Protein AF-A0A328T868-F1 (afdb_monomer_lite)

Foldseek 3Di:
DPPVVVVVVVVVVVVVVVPPDDDPPDPPPPPDDDDDDQKDKDWQFQPDPPRDPVQVVSVVVVQVVVVVVQWDWDDKDFDDDPNHTGTIITMTGHD

Structure (mmCIF, N/CA/C/O backbone):
data_AF-A0A328T868-F1
#
_entry.id   AF-A0A328T868-F1
#
loop_
_atom_site.group_PDB
_atom_site.id
_atom_site.type_symbol
_atom_site.label_atom_id
_atom_site.label_alt_id
_atom_site.label_comp_id
_atom_site.label_asym_id
_atom_site.label_entity_id
_atom_site.label_seq_id
_atom_site.pdbx_PDB_ins_code
_atom_site.Cartn_x
_atom_site.Cartn_y
_atom_site.Cartn_z
_atom_site.occupancy
_atom_site.B_iso_or_equiv
_atom_site.auth_seq_id
_atom_site.auth_comp_id
_atom_site.aut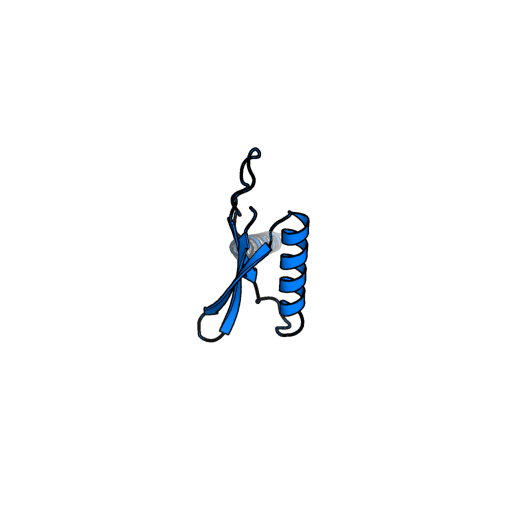h_asym_id
_atom_site.auth_atom_id
_atom_site.pdbx_PDB_model_num
ATOM 1 N N . MET A 1 1 ? 15.315 53.257 -25.921 1.00 50.09 1 MET A N 1
ATOM 2 C CA . MET A 1 1 ? 14.702 52.598 -24.738 1.00 50.09 1 MET A CA 1
ATOM 3 C C . MET A 1 1 ? 13.480 51.713 -25.067 1.00 50.09 1 MET A C 1
ATOM 5 O O . MET A 1 1 ? 12.754 51.358 -24.152 1.00 50.09 1 MET A O 1
ATOM 9 N N . LYS A 1 2 ? 13.254 51.286 -26.327 1.00 54.59 2 LYS A N 1
ATOM 10 C CA . LYS A 1 2 ? 12.076 50.476 -26.728 1.00 54.59 2 LYS A CA 1
ATOM 11 C C . LYS A 1 2 ? 12.335 48.954 -26.832 1.00 54.59 2 LYS A C 1
ATOM 13 O O . LYS A 1 2 ? 11.393 48.176 -26.776 1.00 54.59 2 LYS A O 1
ATOM 18 N N . SER A 1 3 ? 13.595 48.508 -26.907 1.00 58.41 3 SER A N 1
ATOM 19 C CA . SER A 1 3 ? 13.949 47.081 -27.070 1.00 58.41 3 SER A CA 1
ATOM 20 C C . SER A 1 3 ? 13.974 46.275 -25.763 1.00 58.41 3 SER A C 1
ATOM 22 O O . SER A 1 3 ? 13.636 45.097 -25.760 1.00 58.41 3 SER A O 1
ATOM 24 N N . ARG A 1 4 ? 14.309 46.905 -24.629 1.00 54.75 4 ARG A N 1
ATOM 25 C CA . ARG A 1 4 ? 14.354 46.236 -23.312 1.00 54.75 4 ARG A CA 1
ATOM 26 C C . ARG A 1 4 ? 12.965 45.922 -22.744 1.00 54.75 4 ARG A C 1
ATOM 28 O O . ARG A 1 4 ? 12.817 44.954 -22.009 1.00 54.75 4 ARG A O 1
ATOM 35 N N . LEU A 1 5 ? 11.951 46.698 -23.139 1.00 53.62 5 LEU A N 1
ATOM 36 C CA . LEU A 1 5 ? 10.554 46.475 -22.753 1.00 53.62 5 LEU A CA 1
ATOM 37 C C . LEU A 1 5 ? 9.935 45.271 -23.491 1.00 53.62 5 LEU A C 1
ATOM 39 O O . LEU A 1 5 ? 9.076 44.590 -22.945 1.00 53.62 5 LEU A O 1
ATOM 43 N N . SER A 1 6 ? 10.417 44.970 -24.705 1.00 60.66 6 SER A N 1
ATOM 44 C CA . SER A 1 6 ? 9.908 43.864 -25.535 1.00 60.66 6 SER A CA 1
ATOM 45 C C . SER A 1 6 ? 10.448 42.496 -25.100 1.00 60.66 6 SER A C 1
ATOM 47 O O . SER A 1 6 ? 9.727 41.506 -25.144 1.00 60.66 6 SER A O 1
ATOM 49 N N . ILE A 1 7 ? 11.696 42.436 -24.622 1.00 60.41 7 ILE A N 1
ATOM 50 C CA . ILE A 1 7 ? 12.308 41.188 -24.132 1.00 60.41 7 ILE A CA 1
ATOM 51 C C . ILE A 1 7 ? 11.707 40.778 -22.780 1.00 60.41 7 ILE A C 1
ATOM 53 O O . ILE A 1 7 ? 11.408 39.606 -22.573 1.00 60.41 7 ILE A O 1
ATOM 57 N N . ALA A 1 8 ? 11.459 41.739 -21.884 1.00 59.69 8 ALA A N 1
ATOM 58 C CA . ALA A 1 8 ? 10.807 41.470 -20.602 1.00 59.69 8 ALA A CA 1
ATOM 59 C C . ALA A 1 8 ? 9.367 40.952 -20.781 1.00 59.69 8 ALA A C 1
ATOM 61 O O . ALA A 1 8 ? 8.967 40.008 -20.103 1.00 59.69 8 ALA A O 1
ATOM 62 N N . ALA A 1 9 ? 8.617 41.506 -21.741 1.00 60.16 9 ALA A N 1
ATOM 63 C CA . ALA A 1 9 ? 7.274 41.034 -22.080 1.00 60.16 9 ALA A CA 1
ATOM 64 C C . ALA A 1 9 ? 7.280 39.621 -22.698 1.00 60.16 9 ALA A C 1
ATOM 66 O O . ALA A 1 9 ? 6.401 38.817 -22.398 1.00 60.16 9 ALA A O 1
ATOM 67 N N . LEU A 1 10 ? 8.294 39.289 -23.504 1.00 58.47 10 LEU A N 1
ATOM 68 C CA . LEU A 1 10 ? 8.440 37.964 -24.111 1.00 58.47 10 LEU A CA 1
ATOM 69 C C . LEU A 1 10 ? 8.796 36.882 -23.073 1.00 58.47 10 LEU A C 1
ATOM 71 O O . LEU A 1 10 ? 8.245 35.786 -23.121 1.00 58.47 10 LEU A O 1
ATOM 75 N N . ILE A 1 11 ? 9.657 37.199 -22.098 1.00 62.12 11 ILE A N 1
ATOM 76 C CA . ILE A 1 11 ? 9.998 36.283 -20.993 1.00 62.12 11 ILE A CA 1
ATOM 77 C C . ILE A 1 11 ? 8.774 36.029 -20.100 1.00 62.12 11 ILE A C 1
ATOM 79 O O . ILE A 1 11 ? 8.527 34.892 -19.699 1.00 62.12 11 ILE A O 1
ATOM 83 N N . PHE A 1 12 ? 7.969 37.063 -19.834 1.00 58.12 12 PHE A N 1
ATOM 84 C CA . PHE A 1 12 ? 6.752 36.930 -19.030 1.00 58.12 12 PHE A CA 1
ATOM 85 C C . PHE A 1 12 ? 5.677 36.079 -19.732 1.00 58.12 12 PHE A C 1
ATOM 87 O O . PHE A 1 12 ? 5.013 35.265 -19.095 1.00 58.12 12 PHE A O 1
ATOM 94 N N . LEU A 1 13 ? 5.558 36.195 -21.060 1.00 57.41 13 LEU A N 1
ATOM 95 C CA . LEU A 1 13 ? 4.618 35.404 -21.860 1.00 57.41 13 LEU A CA 1
ATOM 96 C C . LEU A 1 13 ? 5.009 33.913 -21.933 1.00 57.41 13 LEU A C 1
ATOM 98 O O . LEU A 1 13 ? 4.141 33.044 -21.859 1.00 57.41 13 LEU A O 1
ATOM 102 N N . VAL A 1 14 ? 6.309 33.601 -22.017 1.00 58.47 14 VAL A N 1
ATOM 103 C CA . VAL A 1 14 ? 6.814 32.213 -22.007 1.00 58.47 14 VAL A CA 1
ATOM 104 C C . VAL A 1 14 ? 6.658 31.566 -20.624 1.00 58.47 14 VAL A C 1
ATOM 106 O O . VAL A 1 14 ? 6.312 30.389 -20.539 1.00 58.47 14 VAL A O 1
ATOM 109 N N . ALA A 1 15 ? 6.814 32.326 -19.535 1.00 56.50 15 ALA A N 1
ATOM 110 C CA . ALA A 1 15 ? 6.568 31.823 -18.181 1.00 56.50 15 ALA A CA 1
ATOM 111 C C . ALA A 1 15 ? 5.090 31.442 -17.944 1.00 56.50 15 ALA A C 1
ATOM 113 O O . ALA A 1 15 ? 4.813 30.452 -17.266 1.00 56.50 15 ALA A O 1
ATOM 114 N N . CYS A 1 16 ? 4.139 32.159 -18.556 1.00 55.59 16 CYS A N 1
ATOM 115 C CA . CYS A 1 16 ? 2.714 31.815 -18.481 1.00 55.59 16 CYS A CA 1
ATOM 116 C C . CYS A 1 16 ? 2.334 30.554 -19.277 1.00 55.59 16 CYS A C 1
ATOM 118 O O . CYS A 1 16 ? 1.378 29.879 -18.903 1.00 55.59 16 CYS A O 1
ATOM 120 N N . LEU A 1 17 ? 3.072 30.204 -20.336 1.00 53.22 17 LEU A N 1
ATOM 121 C CA . LEU A 1 17 ? 2.789 29.017 -21.158 1.00 53.22 17 LEU A CA 1
ATOM 122 C C . LEU A 1 17 ? 3.342 27.710 -20.565 1.00 53.22 17 LEU A C 1
ATOM 124 O O . LEU A 1 17 ? 2.837 26.640 -20.890 1.00 53.22 17 LEU A O 1
ATOM 128 N N . ILE A 1 18 ? 4.332 27.778 -19.669 1.00 53.00 18 ILE A N 1
ATOM 129 C CA . ILE A 1 18 ? 4.922 26.593 -19.015 1.00 53.00 18 ILE A CA 1
ATOM 130 C C . ILE A 1 18 ? 4.219 26.273 -17.679 1.00 53.00 18 ILE A C 1
ATOM 132 O O . ILE A 1 18 ? 4.243 25.134 -17.223 1.00 53.00 18 ILE A O 1
ATOM 136 N N . GLY A 1 19 ? 3.531 27.241 -17.061 1.00 47.34 19 GLY A N 1
ATOM 137 C CA . GLY A 1 19 ? 2.847 27.055 -15.771 1.00 47.34 19 GLY A CA 1
ATOM 138 C C . GLY A 1 19 ? 1.453 26.413 -15.834 1.00 47.34 19 GLY A C 1
ATOM 139 O O . GLY A 1 19 ? 0.802 26.291 -14.800 1.00 47.34 19 GLY A O 1
ATOM 140 N N . GLY A 1 20 ? 0.957 26.058 -17.024 1.00 48.47 20 GLY A N 1
ATOM 141 C CA . GLY A 1 20 ? -0.466 25.775 -17.246 1.00 48.47 20 GLY A CA 1
ATOM 142 C C . GLY A 1 20 ? -0.917 24.313 -17.175 1.00 48.47 20 GLY A C 1
ATOM 143 O O . GLY A 1 20 ? -2.109 24.057 -17.331 1.00 48.47 20 GLY A O 1
ATOM 144 N N . SER A 1 21 ? -0.041 23.322 -16.997 1.00 57.53 21 SER A N 1
ATOM 145 C CA . SER A 1 21 ? -0.470 21.912 -17.010 1.00 57.53 21 SER A CA 1
ATOM 146 C C . SER A 1 21 ? 0.459 21.010 -16.201 1.00 57.53 21 SER A C 1
ATOM 148 O O . SER A 1 21 ? 1.668 21.121 -16.351 1.00 57.53 21 SER A O 1
ATOM 150 N N . LEU A 1 22 ? -0.150 20.088 -15.436 1.00 46.78 22 LEU A N 1
ATOM 151 C CA . LEU A 1 22 ? 0.378 19.123 -14.446 1.00 46.78 22 LEU A CA 1
ATOM 152 C C . LEU A 1 22 ? 0.294 19.640 -12.995 1.00 46.78 22 LEU A C 1
ATOM 154 O O . LEU A 1 22 ? 0.980 20.577 -12.629 1.00 46.78 22 LEU A O 1
ATOM 158 N N . VAL A 1 23 ? -0.482 19.082 -12.065 1.00 47.34 23 VAL A N 1
ATOM 159 C CA . VAL A 1 23 ? -1.244 17.831 -12.004 1.00 47.34 23 VAL A CA 1
ATOM 160 C C . VAL A 1 23 ? -2.415 18.099 -11.056 1.00 47.34 23 VAL A C 1
ATOM 162 O O . VAL A 1 23 ? -2.207 18.467 -9.901 1.00 47.34 23 VAL A O 1
ATOM 165 N N . ALA A 1 24 ? -3.650 17.908 -11.515 1.00 49.44 24 ALA A N 1
ATOM 166 C CA . ALA A 1 24 ? -4.775 17.713 -10.609 1.00 49.44 24 ALA A CA 1
ATOM 167 C C . ALA A 1 24 ? -4.645 16.300 -10.020 1.00 49.44 24 ALA A C 1
ATOM 169 O O . ALA A 1 24 ? -5.251 15.349 -10.508 1.00 49.44 24 ALA A O 1
ATOM 170 N N . THR A 1 25 ? -3.776 16.130 -9.023 1.00 52.41 25 THR A N 1
ATOM 171 C CA . THR A 1 25 ? -3.595 14.845 -8.347 1.00 52.41 25 THR A CA 1
ATOM 172 C C . THR A 1 25 ? -4.806 14.632 -7.450 1.00 52.41 25 THR A C 1
ATOM 174 O O . THR A 1 25 ? -4.877 15.182 -6.358 1.00 52.41 25 THR A O 1
ATOM 177 N N . GLY A 1 26 ? -5.786 13.891 -7.973 1.00 46.91 26 GLY A N 1
ATOM 178 C CA . GLY A 1 26 ? -6.860 13.211 -7.251 1.00 46.91 26 GLY A CA 1
ATOM 179 C C . GLY A 1 26 ? -7.516 13.999 -6.119 1.00 46.91 26 GLY A C 1
ATOM 180 O O . GLY A 1 26 ? -7.081 13.936 -4.970 1.00 46.91 26 GLY A O 1
ATOM 181 N N . ALA A 1 27 ? -8.651 14.639 -6.404 1.00 42.50 27 ALA A N 1
ATOM 182 C CA . ALA A 1 27 ? -9.604 14.982 -5.358 1.00 42.50 27 ALA A CA 1
ATOM 183 C C . ALA A 1 27 ? -10.139 13.677 -4.742 1.00 42.50 27 ALA A C 1
ATOM 185 O O . ALA A 1 27 ? -11.136 13.118 -5.195 1.00 42.50 27 ALA A O 1
ATOM 186 N N . PHE A 1 28 ? -9.464 13.159 -3.714 1.00 50.03 28 PHE A N 1
ATOM 187 C CA . PHE A 1 28 ? -10.051 12.139 -2.860 1.00 50.03 28 PHE A CA 1
ATOM 188 C C . PHE A 1 28 ? -11.275 12.769 -2.207 1.00 50.03 28 PHE A C 1
ATOM 190 O O . PHE A 1 28 ? -11.160 13.764 -1.486 1.00 50.03 28 PHE A O 1
ATOM 197 N N . ALA A 1 29 ? -12.451 12.214 -2.490 1.00 50.44 29 ALA A N 1
ATOM 198 C CA . ALA A 1 29 ? -13.683 12.618 -1.842 1.00 50.44 29 ALA A CA 1
ATOM 199 C C . ALA A 1 29 ? -13.470 12.598 -0.319 1.00 50.44 29 ALA A C 1
ATOM 201 O O . ALA A 1 29 ? -13.279 11.548 0.296 1.00 50.44 29 ALA A O 1
ATOM 202 N N . ARG A 1 30 ? -13.460 13.783 0.299 1.00 52.75 30 ARG A N 1
ATOM 203 C CA . ARG A 1 30 ? -13.464 13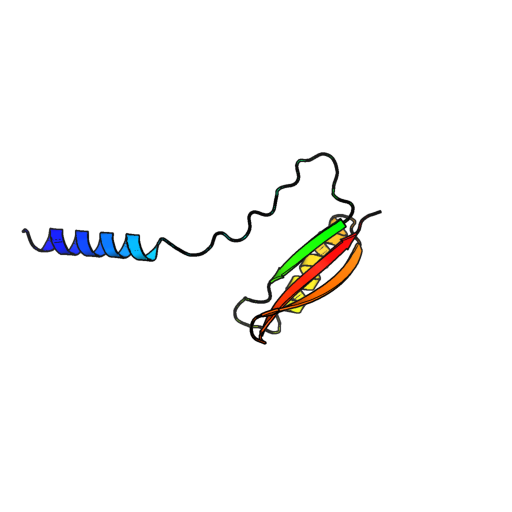.925 1.753 1.00 52.75 30 ARG A CA 1
ATOM 204 C C . ARG A 1 30 ? -14.834 13.450 2.228 1.00 52.75 30 ARG A C 1
ATOM 206 O O . ARG A 1 30 ? -15.806 14.196 2.128 1.00 52.75 30 ARG A O 1
ATOM 213 N N . SER A 1 31 ? -14.917 12.207 2.703 1.00 51.84 31 SER A N 1
ATOM 214 C CA . SER A 1 31 ? -16.153 11.688 3.292 1.00 51.84 31 SER A CA 1
ATOM 215 C C . SER A 1 31 ? -16.566 12.597 4.454 1.00 51.84 31 SER A C 1
ATOM 217 O O . SER A 1 31 ? -15.750 12.904 5.330 1.00 51.84 31 SER A O 1
ATOM 219 N N . ARG A 1 32 ? -17.804 13.102 4.409 1.00 53.84 32 ARG A N 1
ATOM 220 C CA . ARG A 1 32 ? -18.379 13.954 5.455 1.00 53.84 32 ARG A CA 1
ATOM 221 C C . ARG A 1 32 ? -18.539 13.124 6.728 1.00 53.84 32 ARG A C 1
ATOM 223 O O . ARG A 1 32 ? -19.050 12.012 6.693 1.00 53.84 32 ARG A O 1
ATOM 230 N N . SER A 1 33 ? -18.059 13.684 7.831 1.00 58.97 33 SER A N 1
ATOM 231 C CA . SER A 1 33 ? -18.022 13.079 9.156 1.00 58.97 33 SER A CA 1
ATOM 232 C C . SER A 1 33 ? -19.396 12.589 9.618 1.00 58.97 33 SER A C 1
ATOM 234 O O . SER A 1 33 ? -20.351 13.361 9.650 1.00 58.97 33 SER A O 1
ATOM 236 N N . GLY A 1 34 ? -19.448 11.321 10.019 1.00 60.66 34 GLY A N 1
ATOM 237 C CA . GLY A 1 34 ? -20.560 10.701 10.737 1.00 60.66 34 GLY A CA 1
ATOM 238 C C . GLY A 1 34 ? -20.346 9.197 10.872 1.00 60.66 34 GLY A C 1
ATOM 239 O O . GLY A 1 34 ? -20.364 8.673 11.978 1.00 60.66 34 GLY A O 1
ATOM 240 N N . ASP A 1 35 ? -20.009 8.540 9.762 1.00 74.75 35 ASP A N 1
ATOM 241 C CA . ASP A 1 35 ? -19.717 7.110 9.732 1.00 74.75 35 ASP A CA 1
ATOM 242 C C . ASP A 1 35 ? -18.504 6.841 8.833 1.00 74.75 35 ASP A C 1
ATOM 244 O O . ASP A 1 35 ? -18.414 7.344 7.707 1.00 74.75 35 ASP A O 1
ATOM 248 N N . GLN A 1 36 ? -17.514 6.117 9.354 1.00 82.12 36 GLN A N 1
ATOM 249 C CA . GLN A 1 36 ? -16.380 5.696 8.534 1.00 82.12 36 GLN A CA 1
ATOM 250 C C . GLN A 1 36 ? -16.838 4.522 7.660 1.00 82.12 36 GLN A C 1
ATOM 252 O O . GLN A 1 36 ? -17.483 3.613 8.177 1.00 82.12 36 GLN A O 1
ATOM 257 N N . PRO A 1 37 ? -16.520 4.501 6.354 1.00 90.06 37 PRO A N 1
ATOM 258 C CA . PRO A 1 37 ? -16.981 3.428 5.478 1.00 90.06 37 PRO A CA 1
ATOM 259 C C . PRO A 1 37 ? -16.466 2.065 5.960 1.00 90.06 37 PRO A C 1
ATOM 261 O O . PRO A 1 37 ? -15.306 1.935 6.329 1.00 90.06 37 PRO A O 1
ATOM 264 N N . ARG A 1 38 ? -17.299 1.018 5.897 1.00 94.25 38 ARG A N 1
ATOM 265 C CA . ARG A 1 38 ? -16.884 -0.356 6.258 1.00 94.25 38 ARG A CA 1
ATOM 266 C C . ARG A 1 38 ? -15.780 -0.919 5.363 1.00 94.25 38 ARG A C 1
ATOM 268 O O . ARG A 1 38 ? -15.071 -1.841 5.754 1.00 94.25 38 ARG A O 1
ATOM 275 N N . THR A 1 39 ? -15.630 -0.387 4.154 1.00 96.38 39 THR A N 1
ATOM 276 C CA . THR A 1 39 ? -14.636 -0.836 3.177 1.00 96.38 39 THR A CA 1
ATOM 277 C C . THR A 1 39 ? -14.010 0.364 2.485 1.00 96.38 39 THR A C 1
ATOM 279 O O . THR A 1 39 ? -14.717 1.270 2.046 1.00 96.38 39 THR A O 1
ATOM 282 N N . VAL A 1 40 ? -12.683 0.364 2.371 1.00 96.50 40 VAL A N 1
ATOM 283 C CA . VAL A 1 40 ? -11.912 1.411 1.695 1.00 96.50 40 VAL A CA 1
ATOM 284 C C . VAL A 1 40 ? -10.927 0.771 0.734 1.00 96.50 40 VAL A C 1
ATOM 286 O O . VAL A 1 40 ? -10.142 -0.075 1.146 1.00 96.50 40 VAL A O 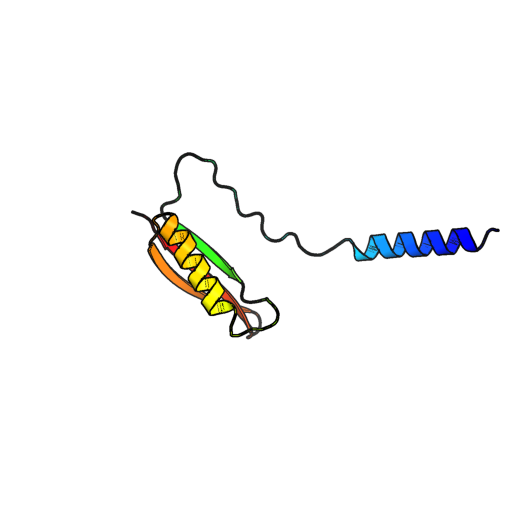1
ATOM 289 N N . THR A 1 41 ? -10.918 1.221 -0.520 1.00 97.38 41 THR A N 1
ATOM 290 C CA . THR A 1 41 ? -9.876 0.876 -1.495 1.00 97.38 41 THR A CA 1
ATOM 291 C C . THR A 1 41 ? -9.031 2.108 -1.790 1.00 97.38 41 THR A C 1
ATOM 293 O O . THR A 1 41 ? -9.568 3.164 -2.119 1.00 97.38 4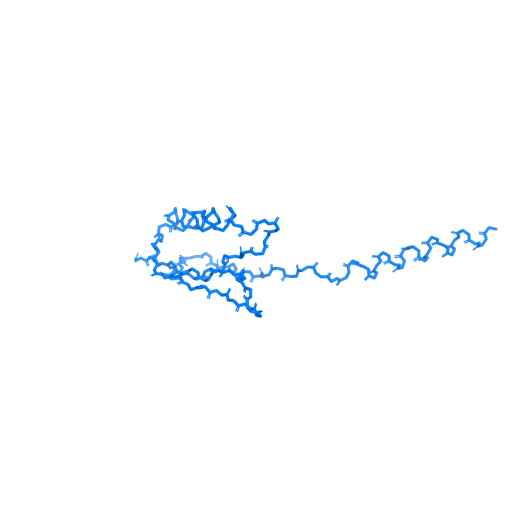1 THR A O 1
ATOM 296 N N . VAL A 1 42 ? -7.710 1.976 -1.681 1.00 96.12 42 VAL A N 1
ATOM 297 C CA . VAL A 1 42 ? -6.739 3.028 -2.009 1.00 96.12 42 VAL A CA 1
ATOM 298 C C . VAL A 1 42 ? -5.808 2.593 -3.122 1.00 96.12 42 VAL A C 1
ATOM 300 O O . VAL A 1 42 ? -5.444 1.425 -3.204 1.00 96.12 42 VAL A O 1
ATOM 303 N N . PHE A 1 43 ? -5.375 3.549 -3.938 1.00 95.12 43 PHE A N 1
ATOM 304 C CA . PHE A 1 43 ? -4.275 3.348 -4.871 1.00 95.12 43 PHE A CA 1
ATOM 305 C C . PHE A 1 43 ? -2.952 3.757 -4.216 1.00 95.12 43 PHE A C 1
ATOM 307 O O . PHE A 1 43 ? -2.806 4.883 -3.736 1.00 95.12 43 PHE A O 1
ATOM 314 N N . VAL A 1 44 ? -1.991 2.837 -4.181 1.00 92.81 44 VAL A N 1
ATOM 315 C CA . VAL A 1 44 ? -0.622 3.071 -3.723 1.00 92.81 44 VAL A CA 1
ATOM 316 C C . VAL A 1 44 ? 0.281 3.119 -4.948 1.00 92.81 44 VAL A C 1
ATOM 318 O O . VAL A 1 44 ? 0.649 2.091 -5.511 1.00 92.81 44 VAL A O 1
ATOM 321 N N . ASP A 1 45 ? 0.614 4.341 -5.339 1.00 89.69 45 ASP A N 1
ATOM 322 C CA . ASP A 1 45 ? 1.414 4.683 -6.513 1.00 89.69 45 ASP A CA 1
ATOM 323 C C . ASP A 1 45 ? 2.870 4.181 -6.405 1.00 89.69 45 ASP A C 1
ATOM 325 O O . ASP A 1 45 ? 3.529 4.387 -5.373 1.00 89.69 45 ASP A O 1
ATOM 329 N N . ALA A 1 46 ? 3.375 3.574 -7.485 1.00 85.00 46 ALA A N 1
ATOM 330 C CA . ALA A 1 46 ? 4.757 3.117 -7.668 1.00 85.00 46 ALA A CA 1
ATOM 331 C C . ALA A 1 46 ? 5.673 4.095 -8.410 1.00 85.00 46 ALA A C 1
ATOM 333 O O . ALA A 1 46 ? 6.902 3.956 -8.357 1.00 85.00 46 ALA A O 1
ATOM 334 N N . THR A 1 47 ? 5.103 5.135 -8.997 1.00 72.50 47 THR A N 1
ATOM 335 C CA . THR A 1 47 ? 5.785 6.183 -9.745 1.00 72.50 47 THR A CA 1
ATOM 336 C C . THR A 1 47 ? 6.408 7.206 -8.792 1.00 72.50 47 THR A C 1
ATOM 338 O O . THR A 1 47 ? 5.915 8.298 -8.532 1.00 72.50 47 THR A O 1
ATOM 341 N N . PHE A 1 48 ? 7.576 6.858 -8.246 1.00 54.81 48 PHE A N 1
ATOM 342 C CA . PHE A 1 48 ? 8.525 7.857 -7.750 1.00 54.81 48 PHE A CA 1
ATOM 343 C C . PHE A 1 48 ? 9.956 7.361 -7.949 1.00 54.81 48 PHE A C 1
ATOM 345 O O . PHE A 1 48 ? 10.282 6.245 -7.547 1.00 54.81 48 PHE A O 1
ATOM 352 N N . GLY A 1 49 ? 10.784 8.179 -8.605 1.00 54.16 49 GLY A N 1
ATOM 353 C CA . GLY A 1 49 ? 12.075 7.827 -9.203 1.00 54.16 49 GLY A CA 1
ATOM 354 C C . GLY A 1 49 ? 13.105 7.175 -8.279 1.00 54.16 49 GLY A C 1
ATOM 355 O O . GLY A 1 49 ? 14.024 7.863 -7.861 1.00 54.16 49 GLY A O 1
ATOM 356 N N . MET A 1 50 ? 12.929 5.872 -8.000 1.00 51.66 50 MET A N 1
ATOM 357 C CA . MET A 1 50 ? 13.872 4.813 -7.577 1.00 51.66 50 MET A CA 1
ATOM 358 C C . MET A 1 50 ? 13.030 3.562 -7.205 1.00 51.66 50 MET A C 1
ATOM 360 O O . MET A 1 50 ? 12.675 3.321 -6.051 1.00 51.66 50 MET A O 1
ATOM 364 N N . ARG A 1 51 ? 12.647 2.780 -8.226 1.00 60.00 51 ARG A N 1
ATOM 365 C CA . ARG A 1 51 ? 11.460 1.891 -8.275 1.00 60.00 51 ARG A CA 1
ATOM 366 C C . ARG A 1 51 ? 11.370 0.720 -7.269 1.00 60.00 51 ARG A C 1
ATOM 368 O O . ARG A 1 51 ? 10.293 0.155 -7.131 1.00 60.00 51 ARG A O 1
ATOM 375 N N . LYS A 1 52 ? 12.429 0.318 -6.551 1.00 57.12 52 LYS A N 1
ATOM 376 C CA . LYS A 1 52 ? 12.395 -0.947 -5.767 1.00 57.12 52 LYS A CA 1
ATOM 377 C C . LYS A 1 52 ? 12.246 -0.778 -4.251 1.00 57.12 52 LYS A C 1
ATOM 379 O O . LYS A 1 52 ? 11.394 -1.423 -3.649 1.00 57.12 52 LYS A O 1
ATOM 384 N N . ASN A 1 53 ? 12.990 0.133 -3.626 1.00 62.69 53 ASN A N 1
ATOM 385 C CA . ASN A 1 53 ? 12.989 0.256 -2.157 1.00 62.69 53 ASN A CA 1
ATOM 386 C C . ASN A 1 53 ? 11.788 1.043 -1.603 1.00 62.69 53 ASN A C 1
ATOM 388 O O . ASN A 1 53 ? 11.513 1.019 -0.404 1.00 62.69 53 ASN A O 1
ATOM 392 N N . HIS A 1 54 ? 11.057 1.751 -2.465 1.00 80.94 54 HIS A N 1
ATOM 393 C CA . HIS A 1 54 ? 10.006 2.669 -2.034 1.00 80.94 54 HIS A CA 1
ATOM 394 C C . HIS A 1 54 ? 8.631 2.008 -1.924 1.00 80.94 54 HIS A C 1
ATOM 396 O O . HIS A 1 54 ? 7.844 2.429 -1.076 1.00 80.94 54 HIS A O 1
ATOM 402 N N . MET A 1 55 ? 8.349 0.962 -2.709 1.00 86.69 55 MET A N 1
ATOM 403 C CA . MET A 1 55 ? 7.005 0.382 -2.752 1.00 86.69 55 MET A CA 1
ATOM 404 C C . MET A 1 55 ? 6.644 -0.449 -1.538 1.00 86.69 55 MET A C 1
ATOM 406 O O . MET A 1 55 ? 5.591 -0.215 -0.949 1.00 86.69 55 MET A O 1
ATOM 410 N N . ALA A 1 56 ? 7.542 -1.328 -1.094 1.00 88.31 56 ALA A N 1
ATOM 411 C CA . ALA A 1 56 ? 7.339 -2.055 0.155 1.00 88.31 56 ALA A CA 1
ATOM 412 C C . ALA A 1 56 ? 7.100 -1.077 1.318 1.00 88.31 56 ALA A C 1
ATOM 414 O O . ALA A 1 56 ? 6.127 -1.211 2.050 1.00 88.31 56 ALA A O 1
ATOM 415 N N . ARG A 1 57 ? 7.903 -0.008 1.416 1.00 89.69 57 ARG A N 1
ATOM 416 C CA . ARG A 1 57 ? 7.746 1.020 2.455 1.00 89.69 57 ARG A CA 1
ATOM 417 C C . ARG A 1 57 ? 6.419 1.780 2.354 1.00 89.69 57 ARG A C 1
ATOM 419 O O . ARG A 1 57 ? 5.800 2.053 3.381 1.00 89.69 57 ARG A O 1
ATOM 426 N N . LYS A 1 58 ? 5.980 2.141 1.142 1.00 90.81 58 LYS A N 1
ATOM 427 C CA . LYS A 1 58 ? 4.681 2.796 0.906 1.00 90.81 58 LYS A CA 1
ATOM 428 C C . LYS A 1 58 ? 3.520 1.883 1.320 1.00 90.81 58 LYS A C 1
ATOM 430 O O . LYS A 1 58 ? 2.614 2.348 2.007 1.00 90.81 58 LYS A O 1
ATOM 435 N N . LEU A 1 59 ? 3.581 0.597 0.974 1.00 93.56 59 LEU A N 1
ATOM 436 C CA . LEU A 1 59 ? 2.584 -0.399 1.375 1.00 93.56 59 LEU A CA 1
ATOM 437 C C . LEU A 1 59 ? 2.570 -0.602 2.893 1.00 93.56 59 LEU A C 1
ATOM 439 O O . LEU A 1 59 ? 1.512 -0.486 3.501 1.00 93.56 59 LEU A O 1
ATOM 443 N N . THR A 1 60 ? 3.732 -0.777 3.533 1.00 94.75 60 THR A N 1
ATOM 444 C CA . THR A 1 60 ? 3.837 -0.858 5.001 1.00 94.75 60 THR A CA 1
ATOM 445 C C . THR A 1 60 ? 3.230 0.370 5.675 1.00 94.75 60 THR A C 1
ATOM 447 O O . THR A 1 60 ? 2.469 0.231 6.631 1.00 94.75 60 THR A O 1
ATOM 450 N N . LYS A 1 61 ? 3.514 1.575 5.162 1.00 95.00 61 LYS A N 1
ATOM 451 C CA . LYS A 1 61 ? 2.921 2.814 5.678 1.00 95.00 61 LYS A CA 1
ATOM 452 C C . LYS A 1 61 ? 1.399 2.826 5.512 1.00 95.00 61 LYS A C 1
ATOM 454 O O . LYS A 1 61 ? 0.705 3.180 6.458 1.00 95.00 61 LYS A O 1
ATOM 459 N N . SER A 1 62 ? 0.889 2.423 4.347 1.00 95.94 62 SER A N 1
ATOM 460 C CA . SER A 1 62 ? -0.553 2.321 4.097 1.00 95.94 62 SER A CA 1
ATOM 461 C C . SER A 1 62 ? -1.215 1.347 5.077 1.00 95.94 62 SER A C 1
ATOM 463 O O . SER A 1 62 ? -2.191 1.711 5.728 1.00 95.94 62 SER A O 1
ATOM 465 N N . HIS A 1 63 ? -0.643 0.154 5.262 1.00 97.38 63 HIS A N 1
ATOM 466 C CA . HIS A 1 63 ? -1.163 -0.839 6.200 1.00 97.38 63 HIS A CA 1
ATOM 467 C C . HIS A 1 63 ? -1.195 -0.305 7.633 1.00 97.38 63 HIS A C 1
ATOM 469 O O . HIS A 1 63 ? -2.217 -0.426 8.302 1.00 97.38 63 HIS A O 1
ATOM 475 N N . ALA A 1 64 ? -0.114 0.334 8.090 1.00 97.62 64 ALA A N 1
ATOM 476 C CA . ALA A 1 64 ? -0.051 0.923 9.425 1.00 97.62 64 ALA A CA 1
ATOM 477 C C . ALA A 1 64 ? -1.091 2.042 9.616 1.00 97.62 64 ALA A C 1
ATOM 479 O O . ALA A 1 64 ? -1.739 2.117 10.658 1.00 97.62 64 ALA A O 1
ATOM 480 N N . GLU A 1 65 ? -1.291 2.887 8.603 1.00 96.75 65 GLU A N 1
ATOM 481 C CA . GLU A 1 65 ? -2.274 3.970 8.649 1.00 96.75 65 GLU A CA 1
ATOM 482 C C . GLU A 1 65 ? -3.710 3.439 8.768 1.00 96.75 65 GLU A C 1
ATOM 484 O O . GLU A 1 65 ? -4.489 3.935 9.583 1.00 96.75 65 GLU A O 1
ATOM 489 N N . TYR A 1 66 ? -4.069 2.423 7.982 1.00 96.69 66 TYR A N 1
ATOM 490 C CA . TYR A 1 66 ? -5.406 1.829 8.027 1.00 96.69 66 TYR A CA 1
ATOM 491 C C . TYR A 1 66 ? -5.621 0.961 9.272 1.00 96.69 66 TYR A C 1
ATOM 493 O O . TYR A 1 66 ? -6.709 0.996 9.846 1.00 96.69 66 TYR A O 1
ATOM 501 N N . ALA A 1 67 ? -4.577 0.293 9.768 1.00 96.88 67 ALA A N 1
ATOM 502 C CA . ALA A 1 67 ? -4.611 -0.411 11.048 1.00 96.88 67 ALA A CA 1
ATOM 503 C C . ALA A 1 67 ? -4.847 0.547 12.228 1.00 96.88 67 ALA A C 1
ATOM 505 O O . ALA A 1 67 ? -5.680 0.268 13.087 1.00 96.88 67 ALA A O 1
ATOM 506 N N . ALA A 1 68 ? -4.199 1.719 12.245 1.00 96.69 68 ALA A N 1
ATOM 507 C CA . ALA A 1 68 ? -4.443 2.754 13.259 1.00 96.69 68 ALA A CA 1
ATOM 508 C C . ALA A 1 68 ? -5.882 3.303 13.204 1.00 96.69 68 ALA A C 1
ATOM 510 O O . ALA A 1 68 ? -6.443 3.719 14.215 1.00 96.69 68 ALA A O 1
ATOM 511 N N . LYS A 1 69 ? -6.506 3.254 12.022 1.00 94.62 69 LYS A N 1
ATOM 512 C CA . LYS A 1 69 ? -7.928 3.539 11.813 1.00 94.62 69 LYS A CA 1
ATOM 513 C C . LYS A 1 69 ? -8.805 2.298 12.005 1.00 94.62 69 LYS A C 1
ATOM 515 O O . LYS A 1 69 ? -9.932 2.320 11.543 1.00 94.62 69 LYS A O 1
ATOM 520 N N . GLY A 1 70 ? -8.328 1.226 12.641 1.00 96.00 70 GLY A N 1
ATOM 521 C CA . GLY A 1 70 ? -9.075 -0.000 12.948 1.00 96.00 70 GLY A CA 1
ATOM 522 C C . GLY A 1 70 ? -9.640 -0.746 11.740 1.00 96.00 70 GLY A C 1
ATOM 523 O O . GLY A 1 70 ? -10.706 -1.340 11.863 1.00 96.00 70 GLY A O 1
ATOM 524 N N . TYR A 1 71 ? -8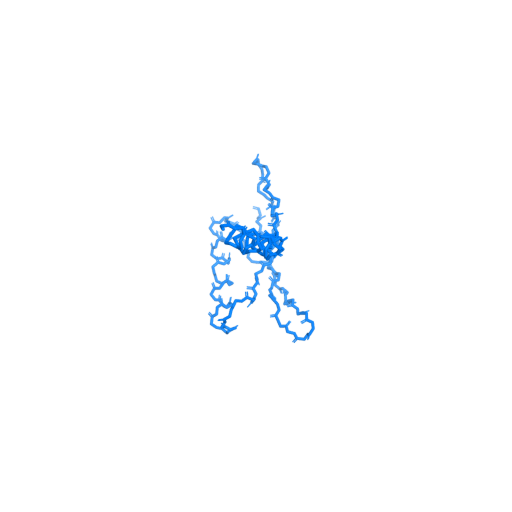.982 -0.665 10.587 1.00 97.56 71 TYR A N 1
ATOM 525 C CA . TYR A 1 71 ? -9.268 -1.528 9.448 1.00 97.56 71 TYR A CA 1
ATOM 526 C C . TYR A 1 71 ? -8.252 -2.672 9.371 1.00 97.56 71 TYR A C 1
ATOM 528 O O . TYR A 1 71 ? -7.108 -2.548 9.809 1.00 97.56 71 TYR A O 1
ATOM 536 N N . HIS A 1 72 ? -8.648 -3.757 8.718 1.00 97.38 72 HIS A N 1
ATOM 537 C CA . HIS A 1 72 ? -7.829 -4.920 8.410 1.00 97.38 72 HIS A CA 1
ATOM 538 C C . HIS A 1 72 ? -7.627 -5.040 6.900 1.00 97.38 72 HIS A C 1
ATOM 540 O O . HIS A 1 72 ? -8.494 -4.661 6.112 1.00 97.38 72 HIS A O 1
ATOM 546 N N . PHE A 1 73 ? -6.470 -5.556 6.489 1.00 97.62 73 PHE A N 1
ATOM 547 C CA . PHE A 1 73 ? -6.188 -5.845 5.086 1.00 97.62 73 PHE A CA 1
ATOM 548 C C . PHE A 1 73 ? -7.160 -6.904 4.546 1.00 97.62 73 PHE A C 1
ATOM 550 O O . PHE A 1 73 ? -7.338 -7.941 5.181 1.00 97.62 73 PHE A O 1
ATOM 557 N N . ALA A 1 74 ? -7.757 -6.649 3.380 1.00 97.56 74 ALA A N 1
ATOM 558 C CA . ALA A 1 74 ? -8.667 -7.585 2.721 1.00 97.56 74 ALA A CA 1
ATOM 559 C C . ALA A 1 74 ? -8.088 -8.141 1.416 1.00 97.56 74 ALA A C 1
ATOM 561 O O . ALA A 1 74 ? -8.069 -9.351 1.214 1.00 97.56 74 ALA A O 1
ATOM 562 N N . GLN A 1 75 ? -7.621 -7.265 0.524 1.00 97.44 75 GLN A N 1
ATOM 563 C CA . GLN A 1 75 ? -7.087 -7.668 -0.779 1.00 97.44 75 GLN A CA 1
ATOM 564 C C . GLN A 1 75 ? -6.132 -6.620 -1.349 1.00 97.44 75 GLN A C 1
ATOM 566 O O . GLN A 1 75 ? -6.183 -5.440 -0.992 1.00 97.44 75 GLN A O 1
ATOM 571 N N . MET A 1 76 ? -5.284 -7.061 -2.276 1.00 97.00 76 MET A N 1
ATOM 572 C CA . MET A 1 76 ? -4.415 -6.200 -3.067 1.00 97.00 76 MET A CA 1
ATOM 573 C C . MET A 1 76 ? -4.361 -6.692 -4.509 1.00 97.00 76 MET A C 1
ATOM 575 O O . MET A 1 76 ? -4.209 -7.889 -4.744 1.00 97.00 76 MET A O 1
ATOM 579 N N . VAL A 1 77 ? -4.430 -5.763 -5.458 1.00 97.06 77 VAL A N 1
ATOM 580 C CA . VAL A 1 77 ? -4.306 -6.041 -6.892 1.00 97.06 77 VAL A CA 1
ATOM 581 C C . VAL A 1 77 ? -3.239 -5.127 -7.481 1.00 97.06 77 VAL A C 1
ATOM 583 O O . VAL A 1 77 ? -3.251 -3.920 -7.238 1.00 97.06 77 VAL A O 1
ATOM 586 N N . ALA A 1 78 ? -2.304 -5.706 -8.236 1.00 94.00 78 ALA A N 1
ATOM 587 C CA . ALA A 1 78 ? -1.307 -4.944 -8.978 1.00 94.00 78 ALA A CA 1
ATOM 588 C C . ALA A 1 78 ? -1.959 -4.240 -10.172 1.00 94.00 78 ALA A C 1
ATOM 590 O O . ALA A 1 78 ? -2.777 -4.832 -10.877 1.00 94.00 78 ALA A O 1
ATOM 591 N N . TYR A 1 79 ? -1.573 -2.992 -10.402 1.00 92.31 79 TYR A N 1
ATOM 592 C CA . TYR A 1 79 ? -1.997 -2.212 -11.550 1.00 92.31 79 TYR A CA 1
ATOM 593 C C . TYR A 1 79 ? -0.801 -1.960 -12.459 1.00 92.31 79 TYR A C 1
ATOM 595 O O . TYR A 1 79 ? 0.183 -1.350 -12.035 1.00 92.31 79 TYR A O 1
ATOM 603 N N . ASN A 1 80 ? -0.897 -2.451 -13.693 1.00 90.75 80 ASN A N 1
ATOM 604 C CA . ASN A 1 80 ? 0.125 -2.279 -14.713 1.00 90.75 80 ASN A CA 1
ATOM 605 C C . ASN A 1 80 ? -0.462 -1.495 -15.887 1.00 90.75 80 ASN A C 1
ATOM 607 O O . ASN A 1 80 ? -1.535 -1.851 -16.378 1.00 90.75 80 ASN A O 1
ATOM 611 N N . GLU A 1 81 ? 0.265 -0.499 -16.379 1.00 87.25 81 GLU A N 1
ATOM 612 C CA . GLU A 1 81 ? -0.049 0.209 -17.620 1.00 87.25 81 GLU A CA 1
ATOM 613 C C . GLU A 1 81 ? 1.119 0.058 -18.587 1.00 87.25 81 GLU A C 1
ATOM 615 O O . GLU A 1 81 ? 2.278 0.181 -18.205 1.00 87.25 81 GLU A O 1
ATOM 620 N N . ASN A 1 82 ? 0.834 -0.231 -19.859 1.00 90.56 82 ASN A N 1
ATOM 621 C CA . ASN A 1 82 ? 1.858 -0.335 -20.910 1.00 90.56 82 ASN A CA 1
ATOM 622 C C . ASN A 1 82 ? 3.010 -1.319 -20.597 1.00 90.56 82 ASN A C 1
ATOM 624 O O . ASN A 1 82 ? 4.102 -1.193 -21.144 1.00 90.56 82 ASN A O 1
ATOM 628 N N . GLY A 1 83 ? 2.769 -2.308 -19.729 1.00 86.88 83 GLY A N 1
ATOM 629 C CA . GLY A 1 83 ? 3.777 -3.277 -19.289 1.00 86.88 83 GLY A CA 1
ATOM 630 C C . GLY A 1 83 ? 4.623 -2.838 -18.087 1.00 86.88 83 GLY A C 1
ATOM 631 O O . GLY A 1 83 ? 5.395 -3.653 -17.585 1.00 86.88 83 GLY A O 1
ATOM 632 N N . ASP A 1 84 ? 4.442 -1.614 -17.587 1.00 85.75 84 ASP A N 1
ATOM 633 C CA . ASP A 1 84 ? 5.095 -1.095 -16.385 1.00 85.7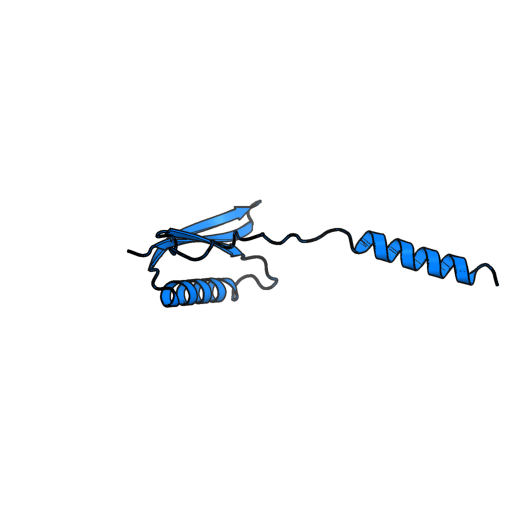5 84 ASP A CA 1
ATOM 634 C C . ASP A 1 84 ? 4.159 -1.201 -15.166 1.00 85.75 84 ASP A C 1
ATOM 636 O O . ASP A 1 84 ? 2.949 -0.993 -15.260 1.00 85.75 84 ASP A O 1
ATOM 640 N N . LEU A 1 85 ? 4.723 -1.542 -14.001 1.00 87.00 85 LEU A N 1
ATOM 641 C CA . LEU A 1 85 ? 3.997 -1.519 -12.728 1.00 87.00 85 LEU A CA 1
ATOM 642 C C . LEU A 1 85 ? 3.785 -0.069 -12.283 1.00 87.00 85 LEU A C 1
ATOM 644 O O . LEU A 1 85 ? 4.740 0.597 -11.882 1.00 87.00 85 LEU A O 1
ATOM 648 N N . GLU A 1 86 ? 2.527 0.362 -12.266 1.00 89.25 86 GLU A N 1
ATOM 649 C CA . GLU A 1 86 ? 2.122 1.710 -11.855 1.00 89.25 86 GLU A CA 1
ATOM 650 C C . GLU A 1 86 ? 1.763 1.787 -10.370 1.00 89.25 86 GLU A C 1
ATOM 652 O O . GLU A 1 86 ? 1.905 2.832 -9.734 1.00 89.25 86 GLU A O 1
ATOM 657 N N . GLY A 1 87 ? 1.320 0.683 -9.764 1.00 92.00 87 GLY A N 1
ATOM 658 C CA . GLY A 1 87 ? 0.991 0.668 -8.343 1.00 92.00 87 GLY A CA 1
ATOM 659 C C . GLY A 1 87 ? 0.139 -0.512 -7.917 1.00 92.00 87 GLY A C 1
ATOM 660 O O . GLY A 1 87 ? 0.063 -1.537 -8.592 1.00 92.00 87 GLY A O 1
ATOM 661 N N . PHE A 1 88 ? -0.510 -0.357 -6.766 1.00 94.56 88 PHE A N 1
ATOM 662 C CA . PHE A 1 88 ? -1.414 -1.362 -6.218 1.00 94.56 88 PHE A CA 1
ATOM 663 C C . PHE A 1 88 ? -2.708 -0.726 -5.740 1.00 94.56 88 PHE A C 1
ATOM 665 O O . PHE A 1 88 ? -2.687 0.268 -5.014 1.00 94.56 88 PHE A O 1
ATOM 672 N N . PHE A 1 89 ? -3.831 -1.351 -6.068 1.00 96.94 89 PHE A N 1
ATOM 673 C CA . PHE A 1 89 ? -5.080 -1.113 -5.360 1.00 96.94 89 PHE A CA 1
ATOM 674 C C . PHE A 1 89 ? -5.102 -1.990 -4.114 1.00 96.94 89 PHE A C 1
ATOM 676 O O . PHE A 1 89 ? -4.980 -3.208 -4.215 1.00 96.94 89 PHE A O 1
ATOM 683 N N . VAL A 1 90 ? -5.245 -1.378 -2.941 1.00 98.06 90 VAL A N 1
ATOM 684 C CA . VAL A 1 90 ? -5.284 -2.063 -1.647 1.00 98.06 90 VAL A CA 1
ATOM 685 C C . VAL A 1 90 ? -6.634 -1.807 -0.999 1.00 98.06 90 VAL A C 1
ATOM 687 O O . VAL A 1 90 ? -7.010 -0.652 -0.794 1.00 98.06 90 VAL A O 1
ATOM 690 N N . THR A 1 91 ? -7.356 -2.872 -0.663 1.00 98.19 91 THR A N 1
ATOM 691 C CA . THR A 1 91 ? -8.642 -2.794 0.033 1.00 98.19 91 THR A CA 1
ATOM 692 C C . THR A 1 91 ? -8.483 -3.167 1.500 1.00 98.19 91 THR A C 1
ATOM 694 O O . THR A 1 91 ? -7.865 -4.178 1.845 1.00 98.19 91 THR A O 1
ATOM 697 N N . TYR A 1 92 ? -9.110 -2.366 2.352 1.00 98.12 92 TYR A N 1
ATOM 698 C CA . TYR A 1 92 ? -9.193 -2.538 3.790 1.00 98.12 92 TYR A CA 1
ATOM 699 C C . TYR A 1 92 ? -10.652 -2.607 4.237 1.00 98.12 92 TYR A C 1
ATOM 701 O O . TYR A 1 92 ? -11.505 -1.912 3.682 1.00 98.12 92 TYR A O 1
ATOM 709 N N . VAL A 1 93 ? -10.933 -3.414 5.257 1.00 97.25 93 VAL A N 1
ATOM 710 C CA . VAL A 1 93 ? -12.278 -3.616 5.814 1.00 97.25 93 VAL A CA 1
ATOM 711 C C . VAL A 1 93 ? -12.291 -3.410 7.322 1.00 97.25 93 VAL A C 1
ATOM 713 O O . VAL A 1 93 ? -11.315 -3.712 8.003 1.00 97.25 93 VAL A O 1
ATOM 716 N N . ARG A 1 94 ? -13.396 -2.894 7.849 1.00 94.31 94 ARG A N 1
ATOM 717 C CA . ARG A 1 94 ? -13.655 -2.746 9.281 1.00 94.31 94 ARG A CA 1
ATOM 718 C C . ARG A 1 94 ? -15.034 -3.334 9.575 1.00 94.31 94 ARG A C 1
ATOM 720 O O . ARG A 1 94 ? -15.983 -3.045 8.844 1.00 94.31 94 ARG A O 1
ATOM 727 N N . ASN A 1 95 ? -15.106 -4.149 10.626 1.00 80.31 95 ASN A N 1
ATOM 728 C CA . ASN A 1 95 ? -16.342 -4.760 11.119 1.00 80.31 95 ASN A CA 1
ATOM 729 C C . ASN A 1 95 ? -17.084 -3.823 12.070 1.00 80.31 95 ASN A C 1
ATOM 731 O O . ASN A 1 95 ? -16.394 -3.101 12.826 1.00 80.31 95 ASN A O 1
#

Radius of gyration: 21.63 Å; chains: 1; bounding box: 35×60×40 Å

pLDDT: mean 76.52, std 19.51, range [42.5, 98.19]

Secondary structure (DSSP, 8-state):
--HHHHHHHHHHHHHHHHSS-S--------PPTT---SEEEEEEE--SSSTTHHHHHHHHHHHHHHHHTT-EEEEEEEEEETTEEEEEEEEEE--

Sequence (95 aa):
MKSRLSIAALIFLVACLIGGSLVATGAFARSRSGDQPRTVTVFVDATFGMRKNHMARKLTKSHAEYAAKGYHFAQMVAYNENGDLEGFFVTYVRN